Protein AF-A0A7R9DLC8-F1 (afdb_monomer_lite)

Structure (mmCIF, N/CA/C/O backbone):
data_AF-A0A7R9DLC8-F1
#
_entry.id   AF-A0A7R9DLC8-F1
#
loop_
_atom_site.group_PDB
_atom_site.id
_atom_site.type_symbol
_atom_site.label_atom_id
_atom_site.label_alt_id
_atom_site.label_comp_id
_atom_site.label_asym_id
_atom_site.label_entity_id
_atom_site.label_seq_id
_atom_site.pdbx_PDB_ins_code
_atom_site.Cartn_x
_atom_site.Cartn_y
_atom_site.Cartn_z
_atom_site.occupancy
_atom_site.B_iso_or_equiv
_atom_site.auth_seq_id
_atom_site.auth_comp_id
_atom_site.auth_asym_id
_atom_site.auth_atom_id
_atom_site.pdbx_PDB_model_num
ATOM 1 N N . MET A 1 1 ? 19.650 -28.166 -23.588 1.00 40.91 1 MET A N 1
ATOM 2 C CA . MET A 1 1 ? 19.709 -26.744 -23.205 1.00 40.91 1 MET A CA 1
ATOM 3 C C . MET A 1 1 ? 18.816 -26.667 -21.987 1.00 40.91 1 MET A C 1
ATOM 5 O O . MET A 1 1 ? 17.615 -26.809 -22.147 1.00 40.91 1 MET A O 1
ATOM 9 N N . GLY A 1 2 ? 19.417 -26.797 -20.803 1.00 43.19 2 GLY A N 1
ATOM 10 C CA . GLY A 1 2 ? 18.676 -26.984 -19.558 1.00 43.19 2 GLY A CA 1
ATOM 11 C C . GLY A 1 2 ? 18.244 -25.630 -19.023 1.00 43.19 2 GLY A C 1
ATOM 12 O O . GLY A 1 2 ? 19.097 -24.767 -18.838 1.00 43.19 2 GLY A O 1
ATOM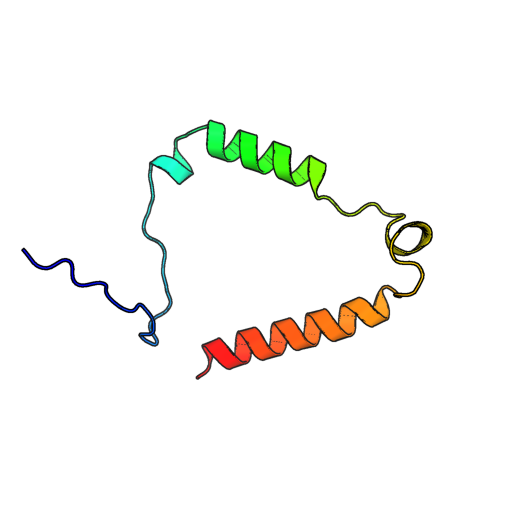 13 N N . ASP A 1 3 ? 16.943 -25.458 -18.827 1.00 50.16 3 ASP A N 1
ATOM 14 C CA . ASP A 1 3 ? 16.397 -24.345 -18.063 1.00 50.16 3 ASP A CA 1
ATOM 15 C C . ASP A 1 3 ? 16.621 -24.666 -16.583 1.00 50.16 3 ASP A C 1
ATOM 17 O O . ASP A 1 3 ? 15.813 -25.348 -15.948 1.00 50.16 3 ASP A O 1
ATOM 21 N N . ASP A 1 4 ? 17.763 -24.235 -16.049 1.00 54.06 4 ASP A N 1
ATOM 22 C CA . ASP A 1 4 ? 17.997 -24.252 -14.609 1.00 54.06 4 ASP A CA 1
ATOM 23 C C . ASP A 1 4 ? 17.036 -23.239 -13.972 1.00 54.06 4 ASP A C 1
ATOM 25 O O . ASP A 1 4 ? 17.263 -22.027 -13.996 1.00 54.06 4 ASP A O 1
ATOM 29 N N . LEU A 1 5 ? 15.928 -23.736 -13.413 1.00 61.38 5 LEU A N 1
ATOM 30 C CA . LEU A 1 5 ? 15.113 -22.972 -12.475 1.00 61.38 5 LEU A CA 1
ATOM 31 C C . LEU A 1 5 ? 15.962 -22.744 -11.218 1.00 61.38 5 LEU A C 1
ATOM 33 O O . LEU A 1 5 ? 16.043 -23.596 -10.334 1.00 61.38 5 LEU A O 1
ATOM 37 N N . LEU A 1 6 ? 16.639 -21.600 -11.161 1.00 61.31 6 LEU A N 1
ATOM 38 C CA . LEU A 1 6 ? 17.384 -21.176 -9.984 1.00 61.31 6 LEU A CA 1
ATOM 39 C C . LEU A 1 6 ? 16.387 -20.883 -8.854 1.00 61.31 6 LEU A C 1
ATOM 41 O O . LEU A 1 6 ? 15.654 -19.894 -8.902 1.00 61.31 6 LEU A O 1
ATOM 45 N N . CYS A 1 7 ? 16.350 -21.746 -7.836 1.00 52.91 7 CYS A N 1
ATOM 46 C CA . CYS A 1 7 ? 15.667 -21.446 -6.581 1.00 52.91 7 CYS A CA 1
ATOM 47 C C . CYS A 1 7 ? 16.367 -20.249 -5.923 1.00 52.91 7 CYS A C 1
ATOM 49 O O . CYS A 1 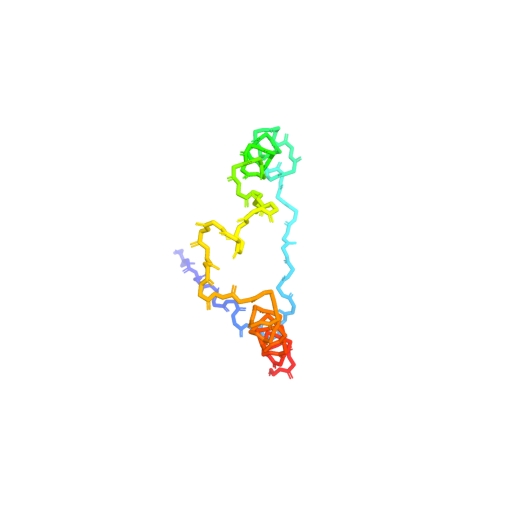7 ? 17.513 -20.349 -5.486 1.00 52.91 7 CYS A O 1
ATOM 51 N N . TRP A 1 8 ? 15.673 -19.112 -5.856 1.00 52.47 8 TRP A N 1
ATOM 52 C CA . TRP A 1 8 ? 16.190 -17.844 -5.322 1.00 52.47 8 TRP A CA 1
ATOM 53 C C . TRP A 1 8 ? 16.252 -17.791 -3.789 1.00 52.47 8 TRP A C 1
ATOM 55 O O . TRP A 1 8 ? 16.532 -16.741 -3.224 1.00 52.47 8 TRP A O 1
ATOM 65 N N . GLU A 1 9 ? 16.050 -18.922 -3.114 1.00 58.69 9 GLU A N 1
ATOM 66 C CA . GLU A 1 9 ? 16.157 -19.097 -1.656 1.00 58.69 9 GLU A CA 1
ATOM 67 C C . GLU A 1 9 ? 17.613 -19.010 -1.154 1.00 58.69 9 GLU A C 1
ATOM 69 O O . GLU A 1 9 ? 17.976 -19.574 -0.125 1.00 58.69 9 GLU A O 1
ATOM 74 N N . THR A 1 10 ? 18.494 -18.340 -1.900 1.00 55.56 10 THR A N 1
ATOM 75 C CA . THR A 1 10 ? 19.828 -18.019 -1.400 1.00 55.56 10 THR A CA 1
ATOM 76 C C . THR A 1 10 ? 19.679 -16.792 -0.511 1.00 55.56 10 THR A C 1
ATOM 78 O O . THR A 1 10 ? 19.003 -15.845 -0.899 1.00 55.56 10 THR A O 1
ATOM 81 N N . ASN A 1 11 ? 20.325 -16.814 0.654 1.00 57.53 11 ASN A N 1
ATOM 82 C CA . ASN A 1 11 ? 20.357 -15.773 1.691 1.00 57.53 11 ASN A CA 1
ATOM 83 C C . ASN A 1 11 ? 21.096 -14.486 1.227 1.00 57.53 11 ASN A C 1
ATOM 85 O O . ASN A 1 11 ? 21.994 -13.957 1.875 1.00 57.53 11 ASN A O 1
ATOM 89 N N . VAL A 1 12 ? 20.801 -14.052 0.004 1.00 60.75 12 VAL A N 1
ATOM 90 C CA . VAL A 1 12 ? 21.340 -12.890 -0.688 1.00 60.75 12 VAL A CA 1
ATOM 91 C C . VAL A 1 12 ? 20.156 -11.964 -0.884 1.00 60.75 12 VAL A C 1
ATOM 93 O O . VAL A 1 12 ? 19.149 -12.387 -1.450 1.00 60.75 12 VAL A O 1
ATOM 96 N N . GLU A 1 13 ? 20.271 -10.714 -0.431 1.00 66.75 13 GLU A N 1
ATOM 97 C CA . GLU A 1 13 ? 19.259 -9.682 -0.667 1.00 66.75 13 GLU A CA 1
ATOM 98 C C . GLU A 1 13 ? 18.757 -9.763 -2.117 1.00 66.75 13 GLU A C 1
ATOM 100 O O . GLU A 1 13 ? 19.516 -9.523 -3.063 1.00 66.75 13 GLU A O 1
ATOM 105 N N . CYS A 1 14 ? 17.489 -10.142 -2.302 1.00 71.19 14 CYS A N 1
ATOM 106 C CA . CYS A 1 14 ? 16.898 -10.274 -3.626 1.00 71.19 14 CYS A CA 1
ATOM 107 C C . CYS A 1 14 ? 16.743 -8.875 -4.229 1.00 71.19 14 CYS A C 1
ATOM 109 O O . CYS A 1 14 ? 15.771 -8.161 -3.978 1.00 71.19 14 CYS A O 1
ATOM 111 N N . ARG A 1 15 ? 17.752 -8.446 -4.989 1.00 80.19 15 ARG A N 1
ATOM 112 C CA . ARG A 1 15 ? 17.740 -7.165 -5.692 1.00 80.19 15 ARG A CA 1
ATOM 113 C C . ARG A 1 15 ? 17.174 -7.369 -7.086 1.00 80.19 15 ARG A C 1
ATOM 115 O O . ARG A 1 15 ? 17.742 -8.100 -7.895 1.00 80.19 15 ARG A O 1
ATOM 122 N N . ALA A 1 16 ? 16.067 -6.693 -7.367 1.00 83.06 16 ALA A N 1
ATOM 123 C CA . ALA A 1 16 ? 15.492 -6.665 -8.701 1.00 83.06 16 ALA A CA 1
ATOM 124 C C . ALA A 1 16 ? 16.447 -5.979 -9.695 1.00 83.06 16 ALA A C 1
ATOM 126 O O . ALA A 1 16 ? 17.091 -4.977 -9.375 1.00 83.06 16 ALA A O 1
ATOM 127 N N . PHE A 1 17 ? 16.517 -6.509 -10.916 1.00 86.19 17 PHE A N 1
ATOM 128 C CA . PHE A 1 17 ? 17.204 -5.856 -12.030 1.00 86.19 17 PHE A CA 1
ATOM 129 C C . PHE A 1 17 ? 16.345 -4.723 -12.608 1.00 86.19 17 PHE A C 1
ATOM 131 O O . PHE A 1 17 ? 15.129 -4.686 -12.422 1.00 86.19 17 PHE A O 1
ATOM 138 N N . VAL A 1 18 ? 16.978 -3.800 -13.337 1.00 91.12 18 VAL A N 1
ATOM 139 C CA . VAL A 1 18 ? 16.269 -2.734 -14.060 1.00 91.12 18 VAL A CA 1
ATOM 140 C C . VAL A 1 18 ? 15.453 -3.359 -15.189 1.00 91.12 18 VAL A C 1
ATOM 142 O O . VAL A 1 18 ? 16.027 -3.872 -16.148 1.00 91.12 18 VAL A O 1
ATOM 145 N N . ASP A 1 19 ? 14.128 -3.285 -15.082 1.00 93.12 19 ASP A N 1
ATOM 146 C CA . ASP A 1 19 ? 13.199 -3.731 -16.118 1.00 93.12 19 ASP A CA 1
ATOM 147 C C . ASP A 1 19 ? 12.684 -2.522 -16.929 1.00 93.12 19 ASP A C 1
ATOM 149 O O . ASP A 1 19 ? 11.903 -1.713 -16.412 1.00 93.12 19 ASP A O 1
ATOM 153 N N . PRO A 1 20 ? 13.092 -2.367 -18.205 1.00 92.69 20 PRO A N 1
ATOM 154 C CA . PRO A 1 20 ? 12.629 -1.279 -19.061 1.00 92.69 20 PRO A CA 1
ATOM 155 C C . PRO A 1 20 ? 11.119 -1.285 -19.315 1.00 92.69 20 PRO A C 1
ATOM 157 O O . PRO A 1 20 ? 10.568 -0.222 -19.585 1.00 92.69 20 PRO A O 1
ATOM 160 N N . VAL A 1 21 ? 10.449 -2.442 -19.254 1.00 94.06 21 VAL A N 1
ATOM 161 C CA . VAL A 1 21 ? 8.990 -2.533 -19.423 1.00 94.06 21 VAL A CA 1
ATOM 162 C C . VAL A 1 21 ? 8.299 -1.941 -18.204 1.00 94.06 21 VAL A C 1
ATOM 164 O O . VAL A 1 21 ? 7.377 -1.150 -18.357 1.00 94.06 21 VAL A O 1
ATOM 167 N N . LEU A 1 22 ? 8.783 -2.252 -17.000 1.00 94.19 22 LEU A N 1
ATOM 168 C CA . LEU A 1 22 ? 8.237 -1.689 -15.766 1.00 94.19 22 LEU A CA 1
ATOM 169 C C . LEU A 1 22 ? 8.438 -0.167 -15.680 1.00 94.19 22 LEU A C 1
ATOM 171 O O . LEU A 1 22 ? 7.581 0.533 -15.147 1.00 94.19 22 LEU A O 1
ATOM 175 N N . LEU A 1 23 ? 9.560 0.344 -16.199 1.00 94.38 23 LEU A N 1
ATOM 176 C CA . LEU A 1 23 ? 9.952 1.748 -16.033 1.00 94.38 23 LEU A CA 1
ATOM 177 C C . LEU A 1 23 ? 9.529 2.679 -17.176 1.00 94.38 23 LEU A C 1
ATOM 179 O O . LEU A 1 23 ? 9.265 3.851 -16.920 1.00 94.38 23 LEU A O 1
ATOM 183 N N . ASN A 1 24 ? 9.491 2.199 -18.423 1.00 95.06 24 ASN A N 1
ATOM 184 C CA . ASN A 1 24 ? 9.260 3.058 -19.593 1.00 95.06 24 ASN A CA 1
ATOM 185 C C . ASN A 1 24 ? 7.864 2.899 -20.206 1.00 95.06 24 ASN A C 1
ATOM 187 O O . ASN A 1 24 ? 7.479 3.709 -21.049 1.00 95.06 24 ASN A O 1
ATOM 191 N N . ASP A 1 25 ? 7.112 1.864 -19.830 1.00 97.25 25 ASP A N 1
ATOM 192 C CA . ASP A 1 25 ? 5.744 1.685 -20.304 1.00 97.25 25 ASP A CA 1
ATOM 193 C C . ASP A 1 25 ? 4.772 2.505 -19.447 1.00 97.25 25 ASP A C 1
ATOM 195 O O . ASP A 1 25 ? 4.480 2.172 -18.298 1.00 97.25 25 ASP A O 1
ATOM 199 N N . GLU A 1 26 ? 4.229 3.575 -20.026 1.00 96.62 26 GLU A N 1
ATOM 200 C CA . GLU A 1 26 ? 3.279 4.471 -19.358 1.00 96.62 26 GLU A CA 1
ATOM 201 C C . GLU A 1 26 ? 2.055 3.727 -18.797 1.00 96.62 26 GLU A C 1
ATOM 203 O O . GLU A 1 26 ? 1.496 4.119 -17.768 1.00 96.62 26 GLU A O 1
ATOM 208 N N . ARG A 1 27 ? 1.664 2.606 -19.420 1.00 97.31 27 ARG A N 1
ATOM 209 C CA . ARG A 1 27 ? 0.533 1.790 -18.961 1.00 97.31 27 ARG A CA 1
ATOM 210 C C . ARG A 1 27 ? 0.762 1.246 -17.557 1.00 97.31 27 ARG A C 1
ATOM 212 O O . ARG A 1 27 ? -0.206 1.056 -16.828 1.00 97.31 27 ARG A O 1
ATOM 219 N N . VAL A 1 28 ? 2.014 1.001 -17.159 1.00 97.06 28 VAL A N 1
ATOM 220 C CA . VAL A 1 28 ? 2.348 0.539 -15.804 1.00 97.06 28 VAL A CA 1
ATOM 221 C C . VAL A 1 28 ? 1.936 1.595 -14.790 1.00 97.06 28 VAL A C 1
ATOM 223 O O . VAL A 1 28 ? 1.163 1.298 -13.881 1.00 97.06 28 VAL A O 1
ATOM 226 N N . LEU A 1 29 ? 2.360 2.844 -14.990 1.00 95.69 29 LEU A N 1
ATOM 227 C CA . LEU A 1 29 ? 1.985 3.948 -14.112 1.00 95.69 29 LEU A CA 1
ATOM 228 C C . LEU A 1 29 ? 0.468 4.180 -14.112 1.00 95.69 29 LEU A C 1
ATOM 230 O O . LEU A 1 29 ? -0.134 4.315 -13.050 1.00 95.69 29 LEU A O 1
ATOM 234 N N . GLN A 1 30 ? -0.169 4.167 -15.284 1.00 96.75 30 GLN A N 1
ATOM 235 C CA . GLN A 1 30 ? -1.621 4.340 -15.393 1.00 96.75 30 GLN A CA 1
ATOM 236 C C . GLN A 1 30 ? -2.396 3.242 -14.647 1.00 96.75 30 GLN A C 1
ATOM 238 O O . GLN A 1 30 ? -3.379 3.531 -13.959 1.00 96.75 30 GLN A O 1
ATOM 243 N N . ASN A 1 31 ? -1.943 1.989 -14.732 1.00 95.56 31 ASN A N 1
ATOM 244 C CA . ASN A 1 31 ? -2.538 0.869 -14.006 1.00 95.56 31 ASN A CA 1
ATOM 245 C C . ASN A 1 31 ? -2.330 0.989 -12.492 1.00 95.56 31 ASN A C 1
ATOM 247 O O . ASN A 1 31 ? -3.252 0.681 -11.733 1.00 95.56 31 ASN A O 1
ATOM 251 N N . LEU A 1 32 ? -1.154 1.449 -12.048 1.00 95.62 32 LEU A N 1
ATOM 252 C CA . LEU A 1 32 ? -0.873 1.692 -10.631 1.00 95.62 32 LEU A CA 1
ATOM 253 C C . LEU A 1 32 ? -1.807 2.766 -10.063 1.00 95.62 32 LEU A C 1
ATOM 255 O O . LEU A 1 32 ? -2.486 2.504 -9.074 1.00 95.62 32 LEU A O 1
ATOM 259 N N . LEU A 1 33 ? -1.933 3.912 -10.739 1.00 95.81 33 LEU A N 1
ATOM 260 C CA . LEU A 1 33 ? -2.839 4.994 -10.331 1.00 95.81 33 LEU A CA 1
ATOM 261 C C . LEU A 1 33 ? -4.307 4.542 -10.320 1.00 95.81 33 LEU A C 1
ATOM 263 O O . LEU A 1 33 ? -5.047 4.816 -9.378 1.00 95.81 33 LEU A O 1
ATOM 267 N N . SER A 1 34 ? -4.726 3.787 -11.340 1.00 95.56 34 SER A N 1
ATOM 268 C CA . SER A 1 34 ? -6.089 3.238 -11.409 1.00 95.56 34 SER A CA 1
ATOM 269 C C . SER A 1 34 ? -6.377 2.234 -10.286 1.00 95.56 34 SER A C 1
ATOM 271 O O . SER A 1 34 ? -7.517 2.092 -9.843 1.00 95.56 34 SER A O 1
ATOM 273 N N . SER A 1 35 ? -5.354 1.502 -9.841 1.00 95.06 35 SER A N 1
ATOM 274 C CA . SER A 1 35 ? -5.472 0.542 -8.741 1.00 95.06 35 SER A CA 1
ATOM 275 C C . SER A 1 35 ? -5.503 1.247 -7.389 1.00 95.06 35 SER A C 1
ATOM 277 O O . SER A 1 35 ? -6.297 0.867 -6.532 1.00 95.06 35 SER A O 1
ATOM 279 N N . GLU A 1 36 ? -4.688 2.283 -7.205 1.00 94.00 36 GLU A N 1
ATOM 280 C CA . GLU A 1 36 ? -4.668 3.092 -5.985 1.00 94.00 36 GLU A CA 1
ATOM 281 C C . GLU A 1 36 ? -6.053 3.674 -5.675 1.00 94.00 36 GLU A C 1
ATOM 283 O O . GLU A 1 36 ? -6.566 3.478 -4.572 1.00 94.00 36 GLU A O 1
ATOM 288 N N . ASP A 1 37 ? -6.701 4.287 -6.669 1.00 89.94 37 ASP A N 1
ATOM 289 C CA . ASP A 1 37 ? -8.052 4.845 -6.523 1.00 89.94 37 ASP A CA 1
ATOM 290 C C . ASP A 1 37 ? -9.077 3.781 -6.087 1.00 89.94 37 ASP A C 1
ATOM 292 O O . ASP A 1 37 ? -9.936 4.020 -5.238 1.00 89.94 37 ASP A O 1
ATOM 296 N N . ARG A 1 38 ? -8.947 2.553 -6.605 1.00 89.06 38 ARG A N 1
ATOM 297 C CA . ARG A 1 38 ? -9.860 1.444 -6.296 1.00 89.06 38 ARG A CA 1
ATOM 298 C C . ARG A 1 38 ? -9.665 0.860 -4.899 1.00 89.06 38 ARG A C 1
ATOM 300 O O . ARG A 1 38 ? -10.641 0.416 -4.293 1.00 89.06 38 ARG A O 1
ATOM 307 N N . TYR A 1 39 ? -8.423 0.772 -4.429 1.00 88.81 39 TYR A N 1
ATOM 308 C CA . TYR A 1 39 ? -8.076 0.017 -3.221 1.00 88.81 39 TYR A CA 1
ATOM 309 C C . TYR A 1 39 ? -7.729 0.896 -2.018 1.00 88.81 39 TYR A C 1
ATOM 311 O O . TYR A 1 39 ? -7.423 0.364 -0.948 1.00 88.81 39 TYR A O 1
ATOM 319 N N . SER A 1 40 ? -7.828 2.220 -2.151 1.00 88.12 40 SER A N 1
ATOM 320 C CA . SER A 1 40 ? -7.659 3.133 -1.026 1.00 88.12 40 SER A CA 1
ATOM 321 C C . SER A 1 40 ? -8.727 2.884 0.055 1.00 88.12 40 SER A C 1
ATOM 323 O O . SER A 1 40 ? -9.932 2.912 -0.229 1.00 88.12 40 SER A O 1
ATOM 325 N N . PRO A 1 41 ? -8.331 2.605 1.311 1.00 85.31 41 PRO A N 1
ATOM 326 C CA . PRO A 1 41 ? -9.284 2.361 2.381 1.00 85.31 41 PRO A CA 1
ATOM 327 C C . PRO A 1 41 ? -10.070 3.637 2.710 1.00 85.31 41 PRO A C 1
ATOM 329 O O . PRO A 1 41 ? -9.507 4.692 2.993 1.00 85.31 41 PRO A O 1
ATOM 332 N N . SER A 1 42 ? -11.401 3.534 2.727 1.00 87.56 42 SER A N 1
ATOM 333 C CA . SER A 1 42 ? -12.274 4.637 3.151 1.00 87.56 42 SER A CA 1
ATOM 334 C C . SER A 1 42 ? -12.036 5.000 4.622 1.00 87.56 42 SER A C 1
ATOM 336 O O . SER A 1 42 ? -11.882 4.122 5.468 1.00 87.56 42 SER A O 1
ATOM 338 N N . SER A 1 43 ? -12.150 6.285 4.972 1.00 85.44 43 SER A N 1
ATOM 339 C CA . SER A 1 43 ? -12.162 6.73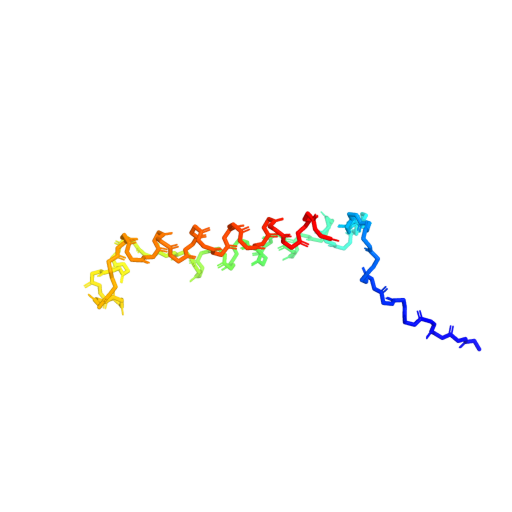4 6.375 1.00 85.44 43 SER A CA 1
ATOM 340 C C . SER A 1 43 ? -13.281 6.086 7.205 1.00 85.44 43 SER A C 1
ATOM 342 O O . SER A 1 43 ? -13.164 5.952 8.419 1.00 85.44 43 SER A O 1
ATOM 344 N N . SER A 1 44 ? -14.354 5.636 6.546 1.00 90.25 44 SER A N 1
ATOM 345 C CA . SER A 1 44 ? -15.488 4.938 7.166 1.00 90.25 44 SER A CA 1
ATOM 346 C C . SER A 1 44 ? -15.313 3.418 7.260 1.00 90.25 44 SER A C 1
ATOM 348 O O . SER A 1 44 ? -16.240 2.698 7.623 1.00 90.25 44 SER A O 1
ATOM 350 N N . TYR A 1 45 ? -14.140 2.889 6.918 1.00 91.00 45 TYR A N 1
ATOM 351 C CA . TYR A 1 45 ? -13.937 1.452 6.774 1.00 91.00 45 TYR A CA 1
ATOM 352 C C . TYR A 1 45 ? -14.245 0.659 8.059 1.00 91.00 45 TYR A C 1
ATOM 354 O O . TYR A 1 45 ? -15.019 -0.299 8.017 1.00 91.00 45 TYR A O 1
ATOM 362 N N . PHE A 1 46 ? -13.746 1.118 9.210 1.00 92.69 46 PHE A N 1
ATOM 363 C CA . PHE A 1 46 ? -14.005 0.498 10.521 1.00 92.69 46 PHE A CA 1
ATOM 364 C C . PHE A 1 46 ? -15.373 0.839 11.120 1.00 92.69 46 PHE A C 1
ATOM 366 O O . PHE A 1 46 ? -15.793 0.234 12.097 1.00 92.69 46 PHE A O 1
ATOM 373 N N . THR A 1 47 ? -16.092 1.804 10.545 1.00 91.69 47 THR A N 1
ATOM 374 C CA . THR A 1 47 ? -17.439 2.162 11.007 1.00 91.69 47 THR A CA 1
ATOM 375 C C . THR A 1 47 ? -18.538 1.530 10.159 1.00 91.69 47 THR A C 1
ATOM 377 O O . THR A 1 47 ? -19.667 1.418 10.627 1.00 91.69 47 THR A O 1
ATOM 380 N N . ARG A 1 48 ? -18.229 1.102 8.925 1.00 91.44 48 ARG A N 1
ATOM 381 C CA . ARG A 1 48 ? -19.223 0.615 7.957 1.00 91.44 48 ARG A CA 1
ATOM 382 C C . ARG A 1 48 ? -18.981 -0.799 7.436 1.00 91.44 48 ARG A C 1
ATOM 384 O O . ARG A 1 48 ? -19.956 -1.486 7.152 1.00 91.44 48 ARG A O 1
ATOM 391 N N . PHE A 1 49 ? -17.728 -1.217 7.262 1.00 89.56 49 PHE A N 1
ATOM 392 C CA . PHE A 1 49 ? -17.402 -2.480 6.584 1.00 89.56 49 PHE A CA 1
ATOM 393 C C . PHE A 1 49 ? -16.766 -3.513 7.515 1.00 89.56 49 PHE A C 1
ATOM 395 O O . PHE A 1 49 ? -17.122 -4.684 7.443 1.00 89.56 49 PHE A O 1
ATOM 402 N N . GLN A 1 50 ? -15.857 -3.095 8.397 1.00 91.75 50 GLN A N 1
ATOM 403 C CA . GLN A 1 50 ? -15.251 -3.957 9.417 1.00 91.75 50 GLN A CA 1
ATOM 404 C C . GLN A 1 50 ? -15.604 -3.453 10.818 1.00 91.75 50 GLN A C 1
ATOM 406 O O . GLN A 1 50 ? -14.750 -2.933 11.524 1.00 91.75 50 GLN A O 1
ATOM 411 N N . THR A 1 51 ? -16.875 -3.585 11.203 1.00 93.88 51 THR A N 1
ATOM 412 C CA . THR A 1 51 ? -17.397 -3.078 12.487 1.00 93.88 51 THR A CA 1
ATOM 413 C C . THR A 1 51 ? -16.913 -3.864 13.701 1.00 93.88 51 THR A C 1
ATOM 415 O O . THR A 1 51 ? -16.860 -3.321 14.799 1.00 93.88 51 THR A O 1
ATOM 418 N N . ASP A 1 52 ? -16.547 -5.129 13.502 1.00 95.12 52 ASP A N 1
ATOM 419 C CA . ASP A 1 52 ? -16.086 -6.016 14.575 1.00 95.12 52 ASP A CA 1
ATOM 420 C C . ASP A 1 52 ? -14.588 -5.841 14.876 1.00 95.12 52 ASP A C 1
ATOM 422 O O . ASP A 1 52 ? -14.061 -6.437 15.814 1.00 95.12 52 ASP A O 1
ATOM 426 N N . LEU A 1 53 ? -13.889 -5.032 14.072 1.00 93.06 53 LEU A N 1
ATOM 427 C CA . LEU A 1 53 ? -12.469 -4.740 14.222 1.00 93.06 53 LEU A CA 1
ATOM 428 C C . LEU A 1 53 ? -12.277 -3.273 14.584 1.00 93.06 53 LEU A C 1
ATOM 430 O O . LEU A 1 53 ? -12.777 -2.376 13.908 1.00 93.06 53 LEU A O 1
ATOM 434 N N . THR A 1 54 ? -11.481 -3.021 15.617 1.00 93.19 54 THR A N 1
ATOM 435 C CA . THR A 1 54 ? -11.018 -1.668 15.926 1.00 93.19 54 THR A CA 1
ATOM 436 C C . THR A 1 54 ? -9.691 -1.378 15.216 1.00 93.19 54 THR A C 1
ATOM 438 O O . THR A 1 54 ? -8.940 -2.309 14.901 1.00 93.19 54 THR A O 1
ATOM 441 N N . PRO A 1 55 ? -9.345 -0.098 14.985 1.00 92.12 55 PRO A N 1
ATOM 442 C CA . PRO A 1 55 ? -8.025 0.273 14.477 1.00 92.12 55 PRO A CA 1
ATOM 443 C C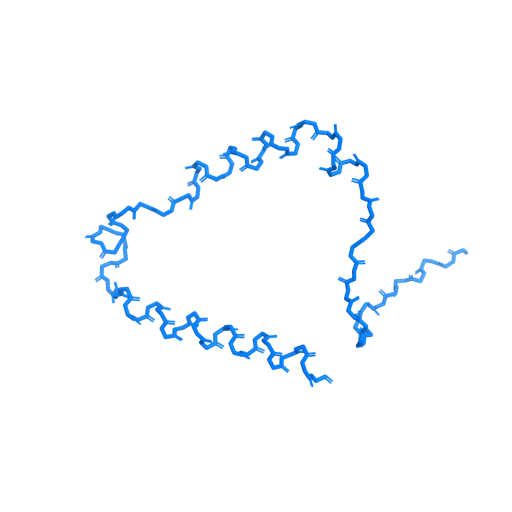 . PRO A 1 55 ? -6.870 -0.322 15.300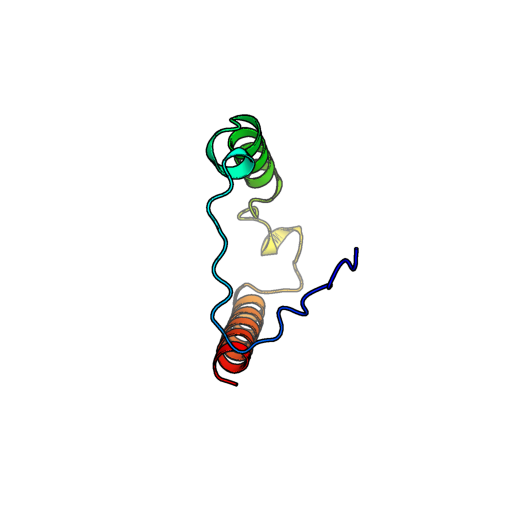 1.00 92.12 55 PRO A C 1
ATOM 445 O O . PRO A 1 55 ? -5.905 -0.811 14.723 1.00 92.12 55 PRO A O 1
ATOM 448 N N . GLN A 1 56 ? -7.010 -0.373 16.630 1.00 95.12 56 GLN A N 1
ATOM 449 C CA . GLN A 1 56 ? -6.009 -0.936 17.544 1.00 95.12 56 GLN A CA 1
ATOM 450 C C . GLN A 1 56 ? -5.833 -2.449 17.356 1.00 95.12 56 GLN A C 1
ATOM 452 O O . GLN A 1 56 ? -4.724 -2.964 17.434 1.00 95.12 56 GLN A O 1
ATOM 457 N N . MET A 1 57 ? -6.914 -3.185 17.074 1.00 95.12 57 MET A N 1
ATOM 458 C CA . MET A 1 57 ? -6.813 -4.619 16.774 1.00 95.12 57 MET A CA 1
ATOM 459 C C . MET A 1 57 ? -6.023 -4.868 15.484 1.00 95.12 57 MET A C 1
ATOM 461 O O . MET A 1 57 ? -5.291 -5.851 15.396 1.00 95.12 57 MET A O 1
ATOM 465 N N . ARG A 1 58 ? -6.152 -3.979 14.487 1.00 94.56 58 ARG A N 1
ATOM 466 C CA . ARG A 1 58 ? -5.357 -4.056 13.255 1.00 94.56 58 ARG A CA 1
ATOM 467 C C . ARG A 1 58 ? -3.884 -3.746 13.517 1.00 94.56 58 ARG A C 1
ATOM 469 O O . ARG A 1 58 ? -3.046 -4.462 12.984 1.00 94.56 58 ARG A O 1
ATOM 476 N N . GLU A 1 59 ? -3.597 -2.722 14.318 1.00 94.81 59 GLU A N 1
ATOM 477 C CA . GLU A 1 59 ? -2.234 -2.302 14.673 1.00 94.81 59 GLU A CA 1
ATOM 478 C C . GLU A 1 59 ? -1.404 -3.474 15.208 1.00 94.81 59 GLU A C 1
ATOM 480 O O . GLU A 1 59 ? -0.370 -3.800 14.629 1.00 94.81 59 GLU A O 1
ATOM 485 N N . ILE A 1 60 ? -1.935 -4.204 16.194 1.00 96.44 60 ILE A N 1
ATOM 486 C CA . ILE A 1 60 ? -1.271 -5.374 16.790 1.00 96.44 60 ILE A CA 1
ATOM 487 C C . ILE A 1 60 ? -0.883 -6.403 15.720 1.00 96.44 60 ILE A C 1
ATOM 489 O O . ILE A 1 60 ? 0.255 -6.857 15.663 1.00 96.44 60 ILE A O 1
ATOM 493 N N . VAL A 1 61 ? -1.817 -6.771 14.839 1.00 93.88 61 VAL A N 1
ATOM 494 C CA . VAL A 1 61 ? -1.546 -7.774 13.796 1.00 93.88 61 VAL A CA 1
ATOM 495 C C . VAL A 1 61 ? -0.509 -7.260 12.798 1.00 93.88 61 VAL A C 1
ATOM 497 O O . VAL A 1 61 ? 0.348 -8.026 12.363 1.00 93.88 61 VAL A O 1
ATOM 500 N N . THR A 1 62 ? -0.557 -5.974 12.439 1.00 92.44 62 THR A N 1
ATOM 501 C CA . THR A 1 62 ? 0.424 -5.385 11.518 1.00 92.44 62 THR A CA 1
ATOM 502 C C . THR A 1 62 ? 1.822 -5.303 12.120 1.00 92.44 62 THR A C 1
ATOM 504 O O . THR A 1 62 ? 2.788 -5.549 11.404 1.00 92.44 62 THR A O 1
ATOM 507 N N . GLU A 1 63 ? 1.939 -5.027 13.421 1.00 94.12 63 GLU A N 1
ATOM 508 C CA . GLU A 1 63 ? 3.215 -5.064 14.140 1.00 94.12 63 GLU A CA 1
ATOM 509 C C . GLU A 1 63 ? 3.792 -6.479 14.149 1.00 94.12 63 GLU A C 1
ATOM 511 O O . GLU A 1 63 ? 4.950 -6.668 13.790 1.00 94.12 63 GLU A O 1
ATOM 516 N N . TRP A 1 64 ? 2.972 -7.486 14.455 1.00 92.75 64 TRP A N 1
ATOM 517 C CA . TRP A 1 64 ? 3.408 -8.885 14.460 1.00 92.75 64 TRP A CA 1
ATOM 518 C C . TRP A 1 64 ? 3.867 -9.339 13.076 1.00 92.75 64 TRP A C 1
ATOM 520 O O . TRP A 1 64 ? 4.928 -9.943 12.936 1.00 92.75 64 TRP A O 1
ATOM 530 N N . MET A 1 65 ? 3.098 -9.002 12.036 1.00 91.50 65 MET A N 1
ATOM 531 C CA . MET A 1 65 ? 3.494 -9.275 10.657 1.00 91.50 65 MET A CA 1
ATOM 532 C C . MET A 1 65 ? 4.820 -8.589 10.322 1.00 91.50 65 MET A C 1
ATOM 534 O O . MET A 1 65 ? 5.675 -9.217 9.706 1.00 91.50 65 MET A O 1
ATOM 538 N N . LEU A 1 66 ? 5.016 -7.327 10.712 1.00 89.06 66 LEU A N 1
ATOM 539 C CA . LEU A 1 66 ? 6.265 -6.613 10.456 1.00 89.06 66 LEU A CA 1
ATOM 540 C C . LEU A 1 66 ? 7.448 -7.278 11.167 1.00 89.06 66 LEU A C 1
ATOM 542 O O . LEU A 1 66 ? 8.457 -7.554 10.524 1.00 89.06 66 LEU A O 1
ATOM 546 N N . GLU A 1 67 ? 7.317 -7.562 12.462 1.00 86.19 67 GLU A N 1
ATOM 547 C CA . GLU A 1 67 ? 8.362 -8.217 13.247 1.00 86.19 67 GLU A CA 1
ATOM 548 C C . GLU A 1 67 ? 8.770 -9.566 12.655 1.00 86.19 67 GLU A C 1
ATOM 550 O O . GLU A 1 67 ? 9.961 -9.849 12.542 1.00 86.19 67 GLU A O 1
ATOM 555 N N . ASP A 1 68 ? 7.806 -10.399 12.264 1.00 76.25 68 ASP A N 1
ATOM 556 C CA . ASP A 1 68 ? 8.100 -11.720 11.711 1.00 76.25 68 ASP A CA 1
ATOM 557 C C . ASP A 1 68 ? 8.710 -11.638 10.307 1.00 76.25 68 ASP A C 1
ATOM 559 O O . ASP A 1 68 ? 9.639 -12.385 10.007 1.00 76.25 68 ASP A O 1
ATOM 563 N N . ASN A 1 69 ? 8.268 -10.698 9.463 1.00 67.50 69 ASN A N 1
ATOM 564 C CA . ASN A 1 69 ? 8.910 -10.461 8.165 1.00 67.50 69 ASN A CA 1
ATOM 565 C C . ASN A 1 69 ? 10.364 -9.990 8.321 1.00 67.50 69 ASN A C 1
ATOM 567 O O . ASN A 1 69 ? 11.215 -10.395 7.535 1.00 67.50 69 ASN A O 1
ATOM 571 N N . VAL A 1 70 ? 10.665 -9.171 9.334 1.00 64.19 70 VAL A N 1
ATOM 572 C CA . VAL A 1 70 ? 12.043 -8.752 9.636 1.00 64.19 70 VAL A CA 1
ATOM 573 C C . VAL A 1 70 ? 12.867 -9.932 10.161 1.00 64.19 70 VAL A C 1
ATOM 575 O O . VAL A 1 70 ? 13.964 -10.165 9.668 1.00 64.19 70 VAL A O 1
ATOM 578 N N . LYS A 1 71 ? 12.323 -10.752 11.071 1.00 60.41 71 LYS A N 1
ATOM 579 C CA . LYS A 1 71 ? 13.011 -11.957 11.578 1.00 60.41 71 LYS A CA 1
ATOM 580 C C . LYS A 1 71 ? 13.311 -12.983 10.480 1.00 60.41 71 LYS A C 1
ATOM 582 O O . LYS A 1 71 ? 14.310 -13.685 10.579 1.00 60.41 71 LYS A O 1
ATOM 587 N N . LEU A 1 72 ? 12.468 -13.081 9.448 1.00 56.34 72 LEU A N 1
ATOM 588 C CA . LEU A 1 72 ? 12.717 -13.932 8.277 1.00 56.34 72 LEU A CA 1
ATOM 589 C C . LEU A 1 72 ? 13.854 -13.418 7.380 1.00 56.34 72 LEU A C 1
ATOM 591 O O . LEU A 1 72 ? 14.408 -14.209 6.627 1.00 56.34 72 LEU A O 1
ATOM 595 N N . LEU A 1 73 ? 14.192 -12.126 7.443 1.00 54.66 73 LEU A N 1
ATOM 596 C CA . LEU A 1 73 ? 15.342 -11.547 6.737 1.00 54.66 73 LEU A CA 1
ATOM 597 C C . LEU A 1 73 ? 16.653 -11.671 7.535 1.00 54.66 73 LEU A C 1
ATOM 599 O O . LEU A 1 73 ? 17.724 -11.566 6.946 1.00 54.66 73 LEU A O 1
ATOM 603 N N . ASP A 1 74 ? 16.569 -11.899 8.850 1.00 52.12 74 ASP A N 1
ATOM 604 C CA . ASP A 1 74 ? 17.715 -12.054 9.761 1.00 52.12 74 ASP A CA 1
ATOM 605 C C . ASP A 1 74 ? 18.155 -13.529 9.970 1.00 52.12 74 ASP A C 1
ATOM 607 O O . ASP A 1 74 ? 19.065 -13.794 10.764 1.00 52.12 74 ASP A O 1
ATOM 611 N N . LEU A 1 75 ? 17.518 -14.493 9.287 1.00 46.88 75 LEU A N 1
ATOM 612 C CA . LEU A 1 75 ? 17.826 -15.938 9.308 1.00 46.88 75 LEU A CA 1
ATOM 613 C C . LEU A 1 75 ? 18.393 -16.419 7.968 1.00 46.88 75 LEU A C 1
ATOM 615 O O . LEU A 1 75 ? 19.231 -17.350 7.989 1.00 46.88 75 LEU A O 1
#

Secondary structure (DSSP, 8-state):
---------SSS--PPP--HHHHH-HHHHHHHHHHHHHHPPPTTHHHHT-TT--HHHHHHHHHHHHHHHHHHH--

Radius of gyration: 19.27 Å; chains: 1; bounding box: 41×34×41 Å

pLDDT: mean 82.1, std 16.79, range [40.91, 97.31]

Sequence (75 aa):
MGDDLLCWETNVECRAFVDPVLLNDERVLQNLLSSEDRYSPSSSYFTRFQTDLTPQMREIVTEWMLEDNVKLLDL

InterPro domains:
  IPR006671 Cyclin, N-terminal [PF00134] (28-67)
  IPR036915 Cyclin-like su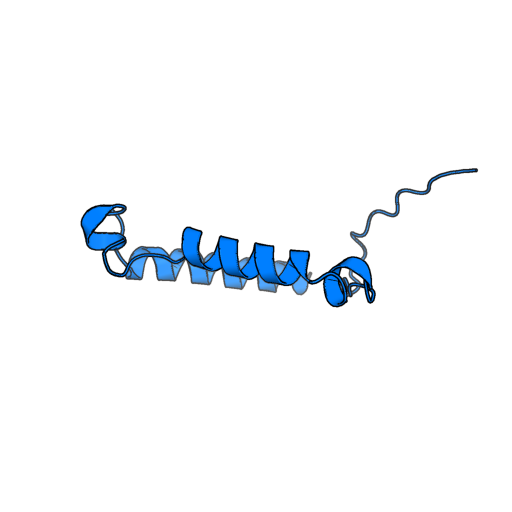perfamily [SSF47954] (21-67)

Foldseek 3Di:
DDPPPDPPPDLDPPDDDDDCCCPVPVVNVVVVVVVCVVPPQDPCCCVPPVVVDDPVNVVVVVVVVVVVVVVVNVD

Organism: Timema cristinae (NCBI:txid61476)